Protein AF-A0A2G9V3R8-F1 (afdb_monomer_lite)

Foldseek 3Di:
DLVVQLLCVVVVNHDDLLVVLVVCCVVCVVVRVPDDSVVSSVVSVVVNVVVCVVCVVPNDADALLVLLVVVLVVDPDDPVVSVVLSVQLVVQSVVCVVDCCVVVDHSNCSSVVSSVD

Radius of gyration: 18.37 Å; chains: 1; bounding box: 39×26×50 Å

Secondary structure (DSSP, 8-state):
-HHHHHHHHHTT----HHHHHHHHHHH-HHHHTTS-HHHHHHHHHHHHHHHHHHTTT------HHHHHHHHHTTS---HHHHHHHHHHHHHHHHHHTTSSHHHHS-TTTHHHHHTT-

Sequence (117 aa):
MGCLFLAGKVSETPKKCKDIVTAAQNVFPTVYGNKNRNTFVDEIMGIERVLLQTMKFDLQVDLPYQYLIDYSKKFKLTKTEINSLVHTSWTFVNDSAFTTLCLIWEPQVIPKVVSQA

InterPro domains:
  IPR006671 Cyclin, N-terminal [PF00134] (2-59)
  IPR036915 Cyclin-like superfamily [SSF47954] (2-61)
  IPR036915 Cyclin-like superfamily [SSF47954] (62-110)
  IPR043198 Cyclin/Cyclin-like subunit Ssn8 [PTHR10026] (2-110)

Structure (mmCIF, N/CA/C/O backbone):
data_AF-A0A2G9V3R8-F1
#
_entry.id   AF-A0A2G9V3R8-F1
#
loop_
_atom_site.group_PDB
_atom_site.id
_atom_site.type_symbol
_atom_site.label_atom_id
_atom_site.label_alt_id
_atom_site.label_comp_id
_atom_site.label_asym_id
_atom_site.label_entity_id
_atom_site.label_seq_id
_atom_site.pdbx_PDB_ins_code
_atom_site.Cartn_x
_atom_site.Cartn_y
_atom_site.Cartn_z
_atom_site.occupancy
_atom_site.B_iso_or_equiv
_atom_site.auth_seq_id
_atom_site.auth_comp_id
_atom_site.auth_asym_id
_atom_site.auth_atom_id
_atom_site.pdbx_PDB_model_num
ATOM 1 N N . MET A 1 1 ? 6.962 -1.953 -7.585 1.00 87.19 1 MET A N 1
ATOM 2 C CA . MET A 1 1 ? 7.140 -0.512 -7.894 1.00 87.19 1 MET A CA 1
ATOM 3 C C . MET A 1 1 ? 5.881 0.118 -8.490 1.00 87.19 1 MET A C 1
ATOM 5 O O . MET A 1 1 ? 5.446 1.121 -7.945 1.00 87.19 1 MET A O 1
ATOM 9 N N . GLY A 1 2 ? 5.259 -0.465 -9.527 1.00 92.25 2 GLY A N 1
ATOM 10 C CA . GLY A 1 2 ? 4.035 0.085 -10.142 1.00 92.25 2 GLY A CA 1
ATOM 11 C C . GLY A 1 2 ? 2.870 0.327 -9.171 1.00 92.25 2 GLY A C 1
ATOM 12 O O . GLY A 1 2 ? 2.345 1.434 -9.134 1.00 92.25 2 GLY A O 1
ATOM 13 N N . CYS A 1 3 ? 2.537 -0.645 -8.309 1.00 93.56 3 CYS A N 1
ATOM 14 C CA . CYS A 1 3 ? 1.466 -0.472 -7.314 1.00 93.56 3 CYS A CA 1
ATOM 15 C C . CYS A 1 3 ? 1.738 0.694 -6.352 1.00 93.56 3 CYS A C 1
ATOM 17 O O . CYS A 1 3 ? 0.837 1.470 -6.067 1.00 93.56 3 CYS A O 1
ATOM 19 N N . LEU A 1 4 ? 2.988 0.859 -5.899 1.00 94.06 4 LEU A N 1
ATOM 20 C CA . LEU A 1 4 ? 3.383 1.955 -5.007 1.00 94.06 4 LEU A CA 1
ATOM 21 C C . LEU A 1 4 ? 3.277 3.323 -5.698 1.00 94.06 4 LEU A C 1
ATOM 23 O O . LEU A 1 4 ? 2.833 4.291 -5.087 1.00 94.06 4 LEU A O 1
ATOM 27 N N . PHE A 1 5 ? 3.668 3.403 -6.974 1.00 95.00 5 PHE A N 1
ATOM 28 C CA . PHE A 1 5 ? 3.543 4.628 -7.764 1.00 95.00 5 PHE A CA 1
ATOM 29 C C . PHE A 1 5 ? 2.079 5.035 -7.956 1.00 95.00 5 PHE A C 1
ATOM 31 O O . PHE A 1 5 ? 1.739 6.200 -7.760 1.00 95.00 5 PHE A O 1
ATOM 38 N N . LEU A 1 6 ? 1.214 4.076 -8.299 1.00 94.75 6 LEU A N 1
ATOM 39 C CA . LEU A 1 6 ? -0.217 4.319 -8.452 1.00 94.75 6 LEU A CA 1
ATOM 40 C C . LEU A 1 6 ? -0.867 4.702 -7.114 1.00 94.75 6 LEU A C 1
ATOM 42 O O . LEU A 1 6 ? -1.553 5.719 -7.052 1.00 94.75 6 LEU A O 1
ATOM 46 N N . ALA A 1 7 ? -0.584 3.957 -6.041 1.00 93.50 7 ALA A N 1
ATOM 47 C CA . ALA A 1 7 ? -1.118 4.221 -4.706 1.00 93.50 7 ALA A CA 1
ATOM 48 C C . ALA A 1 7 ? -0.778 5.636 -4.213 1.00 93.50 7 ALA A C 1
ATOM 50 O O . ALA A 1 7 ? -1.660 6.339 -3.737 1.00 93.50 7 ALA A O 1
ATOM 51 N N . GLY A 1 8 ? 0.460 6.107 -4.406 1.00 93.12 8 GLY A N 1
ATOM 52 C CA . GLY A 1 8 ? 0.840 7.472 -4.021 1.00 93.12 8 GLY A CA 1
ATOM 53 C C . GLY A 1 8 ? 0.029 8.558 -4.738 1.00 93.12 8 GLY A C 1
ATOM 54 O O . GLY A 1 8 ? -0.250 9.596 -4.148 1.00 93.12 8 GLY A O 1
ATOM 55 N N . LYS A 1 9 ? -0.385 8.330 -5.991 1.00 91.69 9 LYS A N 1
ATOM 56 C CA . LYS A 1 9 ? -1.259 9.269 -6.714 1.00 91.69 9 LYS A CA 1
ATOM 57 C C . LYS A 1 9 ? -2.687 9.243 -6.176 1.00 91.69 9 LYS A C 1
ATOM 59 O O . LYS A 1 9 ? -3.262 10.300 -5.980 1.00 91.69 9 LYS A O 1
ATOM 64 N N . VAL A 1 10 ? -3.225 8.052 -5.920 1.00 92.44 10 VAL A N 1
ATOM 65 C CA . VAL A 1 10 ? -4.592 7.864 -5.403 1.00 92.44 10 VAL A CA 1
ATOM 66 C C . VAL A 1 10 ? -4.738 8.401 -3.976 1.00 92.44 10 VAL A C 1
ATOM 68 O O . VAL A 1 10 ? -5.758 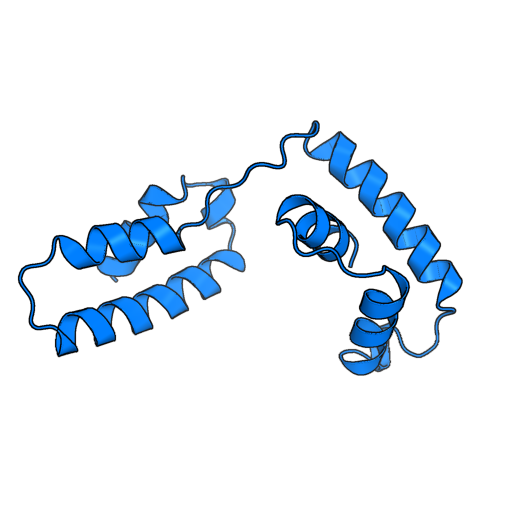8.982 -3.637 1.00 92.44 10 VAL A O 1
ATOM 71 N N . SER A 1 11 ? -3.713 8.237 -3.138 1.00 89.50 11 SER A N 1
ATOM 72 C CA . SER A 1 11 ? -3.698 8.715 -1.751 1.00 89.50 11 SER A CA 1
ATOM 73 C C . SER A 1 11 ? -3.244 10.174 -1.606 1.00 89.50 11 SER A C 1
ATOM 75 O O . SER A 1 11 ? -2.796 10.553 -0.526 1.00 89.50 11 SER A O 1
ATOM 77 N N . GLU A 1 12 ? -3.279 10.977 -2.677 1.00 89.94 12 GLU A N 1
ATOM 78 C CA . GLU A 1 12 ? -2.902 12.405 -2.673 1.00 89.94 12 GLU A CA 1
ATOM 79 C C . GLU A 1 12 ? -1.487 12.692 -2.117 1.00 89.94 12 GLU A C 1
ATOM 81 O O . GLU A 1 12 ? -1.184 13.766 -1.599 1.00 89.94 12 GLU A O 1
ATOM 86 N N . THR A 1 13 ? -0.573 11.726 -2.240 1.00 93.06 13 THR A N 1
ATOM 87 C CA . THR A 1 13 ? 0.834 11.828 -1.813 1.00 93.06 13 THR A CA 1
ATOM 88 C C . THR A 1 13 ? 1.792 11.451 -2.954 1.00 93.06 13 THR A C 1
ATOM 90 O O . THR A 1 13 ? 2.654 10.574 -2.801 1.00 93.06 13 THR A O 1
ATOM 93 N N . PRO A 1 14 ? 1.680 12.099 -4.133 1.00 93.19 14 PRO A N 1
ATOM 94 C CA . PRO A 1 14 ? 2.374 11.664 -5.336 1.00 93.19 14 PRO A CA 1
ATOM 95 C C . PRO A 1 14 ? 3.896 11.753 -5.181 1.00 93.19 14 PRO A C 1
ATOM 97 O O . PRO A 1 14 ? 4.452 12.713 -4.641 1.00 93.19 14 PRO A O 1
ATOM 100 N N . LYS A 1 15 ? 4.596 10.750 -5.717 1.00 93.88 15 LYS A N 1
ATOM 101 C CA . LYS A 1 15 ? 6.062 10.712 -5.802 1.00 93.88 15 LYS A CA 1
ATOM 102 C C . LYS A 1 15 ? 6.490 10.583 -7.255 1.00 93.88 15 LYS A C 1
ATOM 104 O O . LYS A 1 15 ? 5.837 9.906 -8.048 1.00 93.88 15 LYS A O 1
ATOM 109 N N . LYS A 1 16 ? 7.607 11.219 -7.620 1.00 93.06 16 LYS A N 1
ATOM 110 C CA . LYS A 1 16 ? 8.143 11.107 -8.981 1.00 93.06 16 LYS A CA 1
ATOM 111 C C . LYS A 1 16 ? 8.620 9.676 -9.211 1.00 93.06 16 LYS A C 1
ATOM 113 O O . LYS A 1 16 ? 9.336 9.118 -8.384 1.00 93.06 16 LYS A O 1
ATOM 118 N N . CYS A 1 17 ? 8.300 9.113 -10.374 1.00 92.06 17 CYS A N 1
ATOM 119 C CA . CYS A 1 17 ? 8.710 7.754 -10.738 1.00 92.06 17 CYS A CA 1
ATOM 120 C C . CYS A 1 17 ? 10.238 7.556 -10.617 1.00 92.06 17 CYS A C 1
ATOM 122 O O . CYS A 1 17 ? 10.699 6.585 -10.023 1.00 92.06 17 CYS A O 1
ATOM 124 N N . LYS A 1 18 ? 11.035 8.545 -11.050 1.00 91.56 18 LYS A N 1
ATOM 125 C CA . LYS A 1 18 ? 12.503 8.534 -10.907 1.00 91.56 18 LYS A CA 1
ATOM 126 C C . LYS A 1 18 ? 12.984 8.440 -9.454 1.00 91.56 18 LYS A C 1
ATOM 128 O O . LYS A 1 18 ? 14.039 7.846 -9.219 1.00 91.56 18 LYS A O 1
ATOM 133 N N . ASP A 1 19 ? 12.239 8.996 -8.503 1.00 93.31 19 ASP A N 1
ATOM 134 C CA . ASP A 1 19 ? 12.590 8.966 -7.080 1.00 93.31 19 ASP A CA 1
ATOM 135 C C . ASP A 1 19 ? 12.266 7.590 -6.488 1.00 93.31 19 ASP A C 1
ATOM 137 O O . ASP A 1 19 ? 13.080 7.034 -5.757 1.00 93.31 19 ASP A O 1
ATOM 141 N N . ILE A 1 20 ? 11.140 6.987 -6.894 1.00 93.50 20 ILE A N 1
ATOM 142 C CA . ILE A 1 20 ? 10.771 5.609 -6.529 1.00 93.50 20 ILE A CA 1
ATOM 143 C C . ILE A 1 20 ? 11.821 4.616 -7.037 1.00 93.50 20 ILE A C 1
ATOM 145 O O . ILE A 1 20 ? 12.241 3.739 -6.286 1.00 93.50 20 ILE A O 1
ATOM 149 N N . VAL A 1 21 ? 12.283 4.770 -8.284 1.00 93.00 21 VAL A N 1
ATOM 150 C CA . VAL A 1 21 ? 13.342 3.919 -8.853 1.00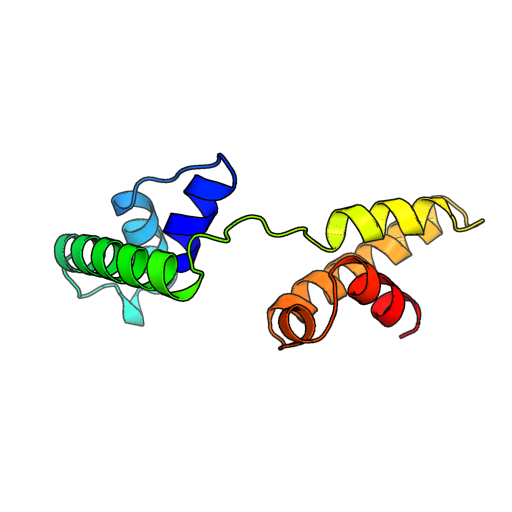 93.00 21 VAL A CA 1
ATOM 151 C C . VAL A 1 21 ? 14.645 4.077 -8.071 1.00 93.00 21 VAL A C 1
ATOM 153 O O . VAL A 1 21 ? 15.259 3.081 -7.702 1.00 93.00 21 VAL A O 1
ATOM 156 N N . THR A 1 22 ? 15.043 5.313 -7.756 1.00 92.31 22 THR A N 1
ATOM 157 C CA . THR A 1 22 ? 16.251 5.574 -6.950 1.00 92.31 22 THR A CA 1
ATOM 158 C C . THR A 1 22 ? 16.147 4.929 -5.570 1.00 92.31 22 THR A C 1
ATOM 160 O O . THR A 1 22 ? 17.072 4.253 -5.129 1.00 92.31 22 THR A O 1
ATOM 163 N N . ALA A 1 23 ? 15.005 5.085 -4.899 1.00 93.12 23 ALA A N 1
ATOM 164 C CA . ALA A 1 23 ? 14.767 4.473 -3.599 1.00 93.12 23 ALA A CA 1
ATOM 165 C C . ALA A 1 23 ? 14.822 2.939 -3.678 1.00 93.12 23 ALA A C 1
ATOM 167 O O . ALA A 1 23 ? 15.478 2.311 -2.853 1.00 93.12 23 ALA A O 1
ATOM 168 N N . ALA A 1 24 ? 14.209 2.332 -4.698 1.00 92.06 24 ALA A N 1
ATOM 169 C CA . ALA A 1 24 ? 14.254 0.886 -4.900 1.00 92.06 24 ALA A CA 1
ATOM 170 C C . ALA A 1 24 ? 15.685 0.371 -5.128 1.00 92.06 24 ALA A C 1
ATOM 172 O O . ALA A 1 24 ? 16.050 -0.661 -4.571 1.00 92.06 24 ALA A O 1
ATOM 173 N N . GLN A 1 25 ? 16.506 1.097 -5.893 1.00 91.81 25 GLN A N 1
ATOM 174 C CA . GLN A 1 25 ? 17.917 0.760 -6.115 1.00 91.81 25 GLN A CA 1
ATOM 175 C C . GLN A 1 25 ? 18.757 0.872 -4.840 1.00 91.81 25 GLN A C 1
ATOM 177 O O . GLN A 1 25 ? 19.622 0.032 -4.615 1.00 91.81 25 GLN A O 1
ATOM 182 N N . ASN A 1 26 ? 18.476 1.860 -3.989 1.00 92.06 26 ASN A N 1
ATOM 183 C CA . ASN A 1 26 ? 19.174 2.027 -2.715 1.00 92.06 26 ASN A CA 1
ATOM 184 C C . ASN A 1 26 ? 18.799 0.942 -1.697 1.00 92.06 26 ASN A C 1
ATOM 186 O O . ASN A 1 26 ? 19.662 0.468 -0.966 1.00 92.06 26 ASN A O 1
ATOM 190 N N . VAL A 1 27 ? 17.521 0.551 -1.641 1.00 94.12 27 VAL A N 1
ATOM 191 C CA . VAL A 1 27 ? 17.031 -0.454 -0.682 1.00 94.12 27 VAL A CA 1
ATOM 192 C C . VAL A 1 27 ? 17.356 -1.879 -1.142 1.00 94.12 27 VAL A C 1
ATOM 194 O O . VAL A 1 27 ? 17.699 -2.723 -0.320 1.00 94.12 27 VAL A O 1
ATOM 197 N N . PHE A 1 28 ? 17.294 -2.155 -2.449 1.00 92.12 28 PHE A N 1
ATOM 198 C CA . PHE A 1 28 ? 17.544 -3.484 -3.021 1.00 92.12 28 PHE A CA 1
ATOM 199 C C . PHE A 1 28 ? 18.574 -3.427 -4.167 1.00 92.12 28 PHE A C 1
ATOM 201 O O . PHE A 1 28 ? 18.245 -3.699 -5.331 1.00 92.12 28 PHE A O 1
ATOM 208 N N . PRO A 1 29 ? 19.843 -3.097 -3.862 1.00 89.00 29 PRO A N 1
ATOM 209 C CA . PRO A 1 29 ? 20.882 -2.903 -4.874 1.00 89.00 29 PRO A CA 1
ATOM 210 C C . PRO A 1 29 ? 21.194 -4.178 -5.663 1.00 89.00 29 PRO A C 1
ATOM 212 O O . PRO A 1 29 ? 21.471 -4.110 -6.857 1.00 89.00 29 PRO A O 1
ATOM 215 N N . THR A 1 30 ? 21.077 -5.353 -5.043 1.00 89.44 30 THR A N 1
ATOM 216 C CA . THR A 1 30 ? 21.304 -6.650 -5.702 1.00 89.44 30 THR A CA 1
ATOM 217 C C . THR A 1 30 ? 20.269 -6.967 -6.782 1.00 89.44 30 THR A C 1
ATOM 219 O O . THR A 1 30 ? 20.578 -7.674 -7.737 1.00 89.44 30 THR A O 1
ATOM 222 N N . VAL A 1 31 ? 19.051 -6.431 -6.656 1.00 86.81 31 VAL A N 1
ATOM 223 C CA . VAL A 1 31 ? 17.935 -6.697 -7.577 1.00 86.81 31 VAL A CA 1
ATOM 224 C C . VAL A 1 31 ? 17.852 -5.629 -8.668 1.00 86.81 31 VAL A C 1
ATOM 226 O O . VAL A 1 31 ? 17.618 -5.948 -9.836 1.00 86.81 31 VAL A O 1
ATOM 229 N N . TYR A 1 32 ? 18.052 -4.356 -8.307 1.00 86.94 32 TYR A N 1
ATOM 230 C CA . TYR A 1 32 ? 17.792 -3.223 -9.205 1.00 86.94 32 TYR A CA 1
ATOM 231 C C . TYR A 1 32 ? 19.034 -2.393 -9.573 1.00 86.94 32 TYR A C 1
ATOM 233 O O . TYR A 1 32 ? 18.939 -1.529 -10.448 1.00 86.94 32 TYR A O 1
ATOM 241 N N . GLY A 1 33 ? 20.192 -2.627 -8.949 1.00 80.31 33 GLY A N 1
ATOM 242 C CA . GLY A 1 33 ? 21.372 -1.759 -9.066 1.00 80.31 33 GLY A CA 1
ATOM 243 C C . GLY A 1 33 ? 22.006 -1.703 -10.460 1.00 80.31 33 GLY A C 1
ATOM 244 O O . GLY A 1 33 ? 22.454 -0.643 -10.880 1.00 80.31 33 GLY A O 1
ATOM 245 N N . ASN A 1 34 ? 21.980 -2.806 -11.215 1.00 77.50 34 ASN A N 1
ATOM 246 C CA . ASN A 1 34 ? 22.671 -2.903 -12.512 1.00 77.50 34 ASN A CA 1
ATOM 247 C C . ASN A 1 34 ? 21.824 -2.479 -13.726 1.00 77.50 34 ASN A C 1
ATOM 249 O O . ASN A 1 34 ? 22.302 -2.519 -14.858 1.00 77.50 34 ASN A O 1
ATOM 253 N N . LYS A 1 35 ? 20.551 -2.122 -13.528 1.00 76.31 35 LYS A N 1
ATOM 254 C CA . LYS A 1 35 ? 19.607 -1.850 -14.622 1.00 76.31 35 LYS A CA 1
ATOM 255 C C . LYS A 1 35 ? 19.458 -0.349 -14.888 1.00 76.31 35 LYS A C 1
ATOM 257 O O . LYS A 1 35 ? 19.516 0.477 -13.976 1.00 76.31 35 LYS A O 1
ATOM 262 N N . ASN A 1 36 ? 19.230 0.001 -16.155 1.00 84.44 36 ASN A N 1
ATOM 263 C CA . ASN A 1 36 ? 19.023 1.385 -16.574 1.00 84.44 36 ASN A CA 1
ATOM 264 C C . ASN A 1 36 ? 17.743 1.957 -15.940 1.00 84.44 36 ASN A C 1
ATOM 266 O O . ASN A 1 36 ? 16.658 1.386 -16.061 1.00 84.44 36 ASN A O 1
ATOM 270 N N . ARG A 1 37 ? 17.866 3.128 -15.305 1.00 85.31 37 ARG A N 1
ATOM 271 C CA . ARG A 1 37 ? 16.752 3.835 -14.659 1.00 85.31 37 ARG A CA 1
ATOM 272 C C . ARG A 1 37 ? 15.614 4.147 -15.628 1.00 85.31 37 ARG A C 1
ATOM 274 O O . ARG A 1 37 ? 14.461 4.072 -15.221 1.00 85.31 37 ARG A O 1
ATOM 281 N N . ASN A 1 38 ? 15.920 4.476 -16.885 1.00 88.06 38 ASN A N 1
ATOM 282 C CA . ASN A 1 38 ? 14.890 4.796 -17.879 1.00 88.06 38 ASN A CA 1
ATOM 283 C C . ASN A 1 38 ? 14.016 3.577 -18.197 1.00 88.06 38 ASN A C 1
ATOM 285 O O . ASN A 1 38 ? 12.800 3.705 -18.248 1.00 88.06 38 ASN A O 1
ATOM 289 N N . THR A 1 39 ? 14.614 2.386 -18.284 1.00 89.88 39 THR A N 1
ATOM 290 C CA . THR A 1 39 ? 13.874 1.137 -18.508 1.00 89.88 39 THR A CA 1
ATOM 291 C C . THR A 1 39 ? 12.872 0.869 -17.387 1.00 89.88 39 THR A C 1
ATOM 293 O O . THR A 1 39 ? 11.726 0.532 -17.660 1.00 89.88 39 THR A O 1
ATOM 296 N N . PHE A 1 40 ? 13.252 1.095 -16.126 1.00 90.38 40 PHE A N 1
ATOM 297 C CA . PHE A 1 40 ? 12.313 0.947 -15.009 1.00 90.38 40 PHE A CA 1
ATOM 298 C C . PHE A 1 40 ? 11.177 1.964 -15.034 1.00 90.38 40 PHE A C 1
ATOM 300 O O . PHE A 1 40 ? 10.072 1.649 -14.601 1.00 90.38 40 PHE A O 1
ATOM 307 N N . VAL A 1 41 ? 11.436 3.185 -15.505 1.00 91.38 41 VAL A N 1
ATOM 308 C CA . VAL A 1 41 ? 10.376 4.186 -15.660 1.00 91.38 41 VAL A CA 1
ATOM 309 C C . VAL A 1 41 ? 9.357 3.698 -16.687 1.00 91.38 41 VAL A C 1
ATOM 311 O O . VAL A 1 41 ? 8.167 3.705 -16.379 1.00 91.38 41 VAL A O 1
ATOM 314 N N . ASP A 1 42 ? 9.812 3.212 -17.843 1.00 92.19 42 ASP A N 1
ATOM 315 C CA . ASP A 1 42 ? 8.933 2.676 -18.887 1.00 92.19 42 ASP A CA 1
ATOM 316 C C . ASP A 1 42 ? 8.145 1.449 -18.393 1.00 92.19 42 ASP A C 1
ATOM 318 O O . ASP A 1 42 ? 6.931 1.369 -18.589 1.00 92.19 42 ASP A O 1
ATOM 322 N N . GLU A 1 43 ? 8.797 0.535 -17.664 1.00 92.50 43 GLU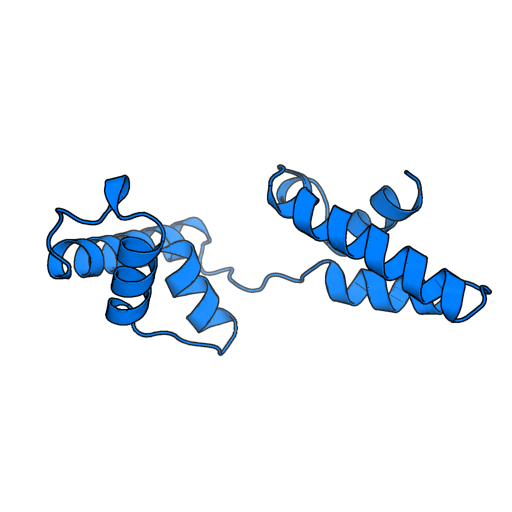 A N 1
ATOM 323 C CA . GLU A 1 43 ? 8.143 -0.615 -17.023 1.00 92.50 43 GLU A CA 1
ATOM 324 C C . GLU A 1 43 ? 7.069 -0.181 -16.016 1.00 92.50 43 GLU A C 1
ATOM 326 O O . GLU A 1 43 ? 5.967 -0.728 -16.013 1.00 92.50 43 GLU A O 1
ATOM 331 N N . ILE A 1 44 ? 7.353 0.815 -15.169 1.00 94.25 44 ILE A N 1
ATOM 332 C CA . ILE A 1 44 ? 6.386 1.335 -14.193 1.00 94.25 44 ILE A CA 1
ATOM 333 C C . ILE A 1 44 ? 5.174 1.943 -14.903 1.00 94.25 44 ILE A C 1
ATOM 335 O O . ILE A 1 44 ? 4.051 1.679 -14.475 1.00 94.25 44 ILE A O 1
ATOM 339 N N . MET A 1 45 ? 5.376 2.700 -15.987 1.00 93.19 45 MET A N 1
ATOM 340 C CA . MET A 1 45 ? 4.271 3.262 -16.777 1.00 93.19 45 MET A CA 1
ATOM 341 C C . MET A 1 45 ? 3.429 2.164 -17.441 1.00 93.19 45 MET A C 1
ATOM 343 O O . MET A 1 45 ? 2.200 2.240 -17.451 1.00 93.19 45 MET A O 1
ATOM 347 N N . GLY A 1 46 ? 4.074 1.112 -17.955 1.00 95.31 46 GLY A N 1
ATOM 348 C CA . GLY A 1 46 ? 3.387 -0.056 -18.505 1.00 95.31 46 GLY A CA 1
ATOM 349 C C . GLY A 1 46 ? 2.550 -0.790 -17.454 1.00 95.31 46 GLY A C 1
ATOM 350 O O . GLY A 1 46 ? 1.367 -1.051 -17.674 1.00 95.31 46 GLY A O 1
ATOM 351 N N . ILE A 1 47 ? 3.138 -1.070 -16.286 1.00 95.19 47 ILE A N 1
ATOM 352 C CA . ILE A 1 47 ? 2.454 -1.734 -15.168 1.00 95.19 47 ILE A CA 1
ATOM 353 C C . ILE A 1 47 ? 1.285 -0.888 -14.669 1.00 95.19 47 ILE A C 1
ATOM 355 O O . ILE A 1 47 ? 0.224 -1.437 -14.391 1.00 95.19 47 ILE A O 1
ATOM 359 N N . GLU A 1 48 ? 1.443 0.433 -14.574 1.00 95.00 48 GLU A N 1
ATOM 360 C CA . GLU A 1 48 ? 0.359 1.321 -14.156 1.00 95.00 48 GLU A CA 1
ATOM 361 C C . GLU A 1 48 ? -0.881 1.144 -15.042 1.00 95.00 48 GLU A C 1
ATOM 363 O O . GLU A 1 48 ? -1.985 0.949 -14.535 1.00 95.00 48 GLU A O 1
ATOM 368 N N . ARG A 1 49 ? -0.696 1.145 -16.366 1.00 93.75 49 ARG A N 1
ATOM 369 C CA . ARG A 1 49 ? -1.796 0.951 -17.315 1.00 93.75 49 ARG A CA 1
ATOM 370 C C . ARG A 1 49 ? -2.501 -0.389 -17.109 1.00 93.75 49 ARG A C 1
ATOM 372 O O . ARG A 1 49 ? -3.730 -0.434 -17.120 1.00 93.75 49 ARG A O 1
ATOM 379 N N . VAL A 1 50 ? -1.735 -1.461 -16.912 1.00 97.00 50 VAL A N 1
ATOM 380 C CA . VAL A 1 50 ? -2.285 -2.800 -16.654 1.00 97.00 50 VAL A CA 1
ATOM 381 C C . VAL A 1 50 ? -3.050 -2.830 -15.329 1.00 97.00 50 VAL A C 1
ATOM 383 O O . VAL A 1 50 ? -4.153 -3.370 -15.284 1.00 97.00 50 VAL A O 1
ATOM 386 N N . LEU A 1 51 ? -2.519 -2.216 -14.265 1.00 95.94 51 LEU A N 1
ATOM 387 C CA . LEU A 1 51 ? -3.175 -2.150 -12.954 1.00 95.94 51 LEU A CA 1
ATOM 388 C C . LEU A 1 51 ? -4.513 -1.413 -13.022 1.00 95.94 51 LEU A C 1
ATOM 390 O O . LEU A 1 51 ? -5.515 -1.936 -12.543 1.00 95.94 51 LEU A O 1
ATOM 394 N N . LEU A 1 52 ? -4.544 -0.247 -13.673 1.00 95.50 52 LEU A N 1
ATOM 395 C CA . LEU A 1 52 ? -5.765 0.542 -13.850 1.00 95.50 52 LEU A CA 1
ATOM 396 C C . LEU A 1 52 ? -6.864 -0.261 -14.557 1.00 95.50 52 LEU A C 1
ATOM 398 O O . LEU A 1 52 ? -8.012 -0.268 -14.116 1.00 95.50 52 LEU A O 1
ATOM 402 N N . GLN A 1 53 ? -6.506 -0.985 -15.621 1.00 96.25 53 GLN A N 1
ATOM 403 C CA . GLN A 1 53 ? -7.443 -1.851 -16.340 1.00 96.25 53 GLN A CA 1
ATOM 404 C C . GLN A 1 53 ? -7.888 -3.051 -15.497 1.00 96.25 53 GLN A C 1
ATOM 406 O O . GLN A 1 53 ? -9.070 -3.385 -15.484 1.00 96.25 53 GLN A O 1
ATOM 411 N N . THR A 1 54 ? -6.960 -3.678 -14.771 1.00 96.38 54 THR A N 1
ATOM 412 C CA . THR A 1 54 ? -7.231 -4.869 -13.951 1.00 96.38 54 THR A CA 1
ATOM 413 C C . THR A 1 54 ? -8.182 -4.555 -12.801 1.00 96.38 54 THR A C 1
ATOM 415 O O . THR A 1 54 ? -9.127 -5.300 -12.563 1.00 96.38 54 THR A O 1
ATOM 418 N N . MET A 1 55 ? -7.977 -3.419 -12.130 1.00 93.44 55 MET A N 1
ATOM 419 C CA . MET A 1 55 ? -8.840 -2.946 -11.044 1.00 93.44 55 MET A CA 1
ATOM 420 C C . MET A 1 55 ? -10.108 -2.254 -11.558 1.00 93.44 55 MET A C 1
ATOM 422 O O . MET A 1 55 ? -10.915 -1.793 -10.764 1.00 93.44 55 MET A O 1
ATOM 426 N N . LYS A 1 56 ? -10.299 -2.159 -12.884 1.00 94.69 56 LYS A N 1
ATOM 427 C CA . LYS A 1 56 ? -11.428 -1.457 -13.516 1.00 94.69 56 LYS A CA 1
ATOM 428 C C . LYS A 1 56 ? -11.587 -0.015 -13.019 1.00 94.69 56 LYS A C 1
ATOM 430 O O . LYS A 1 56 ? -12.704 0.479 -12.915 1.00 94.69 56 LYS A O 1
ATOM 435 N N . PHE A 1 57 ? -10.465 0.652 -12.742 1.00 92.94 57 PHE A N 1
ATOM 436 C CA . PHE A 1 57 ? -10.411 1.998 -12.161 1.00 92.94 57 PHE A CA 1
ATOM 437 C C . PHE A 1 57 ? -11.074 2.136 -10.777 1.00 92.94 57 PHE A C 1
ATOM 439 O O . PHE A 1 57 ? -11.253 3.258 -10.306 1.00 92.94 57 PHE A O 1
ATOM 446 N N . ASP A 1 58 ? -11.375 1.028 -10.098 1.00 93.38 58 ASP A N 1
ATOM 447 C CA . ASP A 1 58 ? -11.811 1.035 -8.706 1.00 93.38 58 ASP A CA 1
ATOM 448 C C . ASP A 1 58 ? -10.586 1.129 -7.789 1.00 93.38 58 ASP A C 1
ATOM 450 O O . ASP A 1 58 ? -9.900 0.143 -7.522 1.00 93.38 58 ASP A O 1
ATOM 454 N N . LEU A 1 59 ? -10.235 2.357 -7.409 1.00 90.25 59 LEU A N 1
ATOM 455 C CA . LEU A 1 59 ? -9.016 2.668 -6.654 1.00 90.25 59 LEU A CA 1
ATOM 456 C C . LEU A 1 59 ? -9.309 3.125 -5.219 1.00 90.25 59 LEU A C 1
ATOM 458 O O . LEU A 1 59 ? -8.375 3.362 -4.454 1.00 90.25 59 LEU A O 1
ATOM 462 N N . GLN A 1 60 ? -10.583 3.273 -4.850 1.00 88.94 60 GLN A N 1
ATOM 463 C CA . GLN A 1 60 ? -10.968 3.684 -3.504 1.00 88.94 60 GLN A CA 1
ATOM 464 C C . GLN A 1 60 ? -10.936 2.469 -2.581 1.00 88.94 60 GLN A C 1
ATOM 466 O O . GLN A 1 60 ? -11.703 1.528 -2.745 1.00 88.94 60 GLN A O 1
ATOM 471 N N . VAL A 1 61 ? -10.025 2.488 -1.611 1.00 87.50 61 VAL A N 1
ATOM 472 C CA . VAL A 1 61 ? -9.865 1.396 -0.649 1.00 87.50 61 VAL A CA 1
ATOM 473 C C . VAL A 1 61 ? -9.887 1.967 0.757 1.00 87.50 61 VAL A C 1
ATOM 475 O O . VAL A 1 61 ? -9.023 2.765 1.126 1.00 87.50 61 VAL A O 1
ATOM 478 N N . ASP A 1 62 ? -10.851 1.516 1.552 1.00 89.38 62 ASP A N 1
ATOM 479 C CA . ASP A 1 62 ? -10.896 1.808 2.978 1.00 89.38 62 ASP A CA 1
ATOM 480 C C . ASP A 1 62 ? -9.886 0.945 3.733 1.00 89.38 62 ASP A C 1
ATOM 482 O O . ASP A 1 62 ? -9.757 -0.261 3.508 1.00 89.38 62 ASP A O 1
ATOM 486 N N . LEU A 1 63 ? -9.167 1.564 4.669 1.00 89.06 63 LEU A N 1
ATOM 487 C CA . LEU A 1 63 ? -8.146 0.882 5.455 1.00 89.06 63 LEU A CA 1
ATOM 488 C C . LEU A 1 63 ? -8.661 0.506 6.857 1.00 89.06 63 LEU A C 1
ATOM 490 O O . LEU A 1 63 ? -9.355 1.296 7.501 1.00 89.06 63 LEU A O 1
ATOM 494 N N . PRO A 1 64 ? -8.254 -0.658 7.397 1.00 91.12 64 PRO A N 1
ATOM 495 C CA . PRO A 1 64 ? -8.694 -1.157 8.707 1.00 91.12 64 PRO A CA 1
ATOM 496 C C . PRO A 1 64 ? -8.324 -0.253 9.900 1.00 91.12 64 PRO A C 1
ATOM 498 O O . PRO A 1 64 ? -8.948 -0.345 10.959 1.00 91.12 64 PRO A O 1
ATOM 501 N N . TYR A 1 65 ? -7.331 0.633 9.752 1.00 91.12 65 TYR A N 1
ATOM 502 C CA . TYR A 1 65 ? -6.805 1.469 10.841 1.00 91.12 65 TYR A CA 1
ATOM 503 C C . TYR A 1 65 ? -7.848 2.414 11.447 1.00 91.12 65 TYR A C 1
ATOM 505 O O . TYR A 1 65 ? -7.898 2.570 12.667 1.00 91.12 65 TYR A O 1
ATOM 513 N N . GLN A 1 66 ? -8.705 3.017 10.618 1.00 90.38 66 GLN A N 1
ATOM 514 C CA . GLN A 1 66 ? -9.739 3.935 11.104 1.00 90.38 66 GLN A CA 1
ATOM 515 C C . GLN A 1 66 ? -10.742 3.190 11.993 1.00 90.38 66 GLN A C 1
ATOM 517 O O . GLN A 1 66 ? -11.045 3.620 13.107 1.00 90.38 66 GLN A O 1
ATOM 522 N N . TYR A 1 67 ? -11.171 2.006 11.550 1.00 90.81 67 TYR A N 1
ATOM 523 C CA . TYR A 1 67 ? -12.082 1.156 12.308 1.00 90.81 67 TYR A CA 1
ATOM 524 C C . TYR A 1 67 ? -11.458 0.663 13.615 1.00 90.81 67 TYR A C 1
ATOM 526 O O . TYR A 1 67 ? -12.148 0.618 14.629 1.00 90.81 67 TYR A O 1
ATOM 534 N N . LEU A 1 68 ? -10.158 0.343 13.629 1.00 90.38 68 LEU A N 1
ATOM 535 C CA . LEU A 1 68 ? -9.450 -0.035 14.856 1.00 90.38 68 LEU A CA 1
ATOM 536 C C . LEU A 1 68 ? -9.538 1.070 15.922 1.00 90.38 68 LEU A C 1
ATOM 538 O O . LEU A 1 68 ? -9.865 0.792 17.078 1.00 90.38 68 LEU A O 1
ATOM 542 N N . ILE A 1 69 ? -9.296 2.325 15.532 1.00 89.69 69 ILE A N 1
ATOM 543 C CA . ILE A 1 69 ? -9.392 3.483 16.433 1.00 89.69 69 ILE A CA 1
ATOM 544 C C . ILE A 1 69 ? -10.838 3.689 16.905 1.00 89.69 69 ILE A C 1
ATOM 546 O O . ILE A 1 69 ? -11.080 4.012 18.067 1.00 89.69 69 ILE A O 1
ATOM 550 N N . ASP A 1 70 ? -11.822 3.491 16.032 1.00 90.69 70 ASP A N 1
ATOM 551 C CA . ASP A 1 70 ? -13.226 3.670 16.400 1.00 90.69 70 ASP A CA 1
ATOM 552 C C . ASP A 1 70 ? -13.771 2.533 17.278 1.00 90.69 70 ASP A C 1
ATOM 554 O O . ASP A 1 70 ? -14.652 2.766 18.111 1.00 90.69 70 ASP A O 1
ATOM 558 N N . TYR A 1 71 ? -13.221 1.320 17.171 1.00 88.19 71 TYR A N 1
ATOM 559 C CA . TYR A 1 71 ? -13.502 0.232 18.108 1.00 88.19 71 TYR A CA 1
ATOM 560 C C . TYR A 1 71 ? -12.835 0.451 19.462 1.00 88.19 71 TYR A C 1
ATOM 562 O O . TYR A 1 71 ? -13.476 0.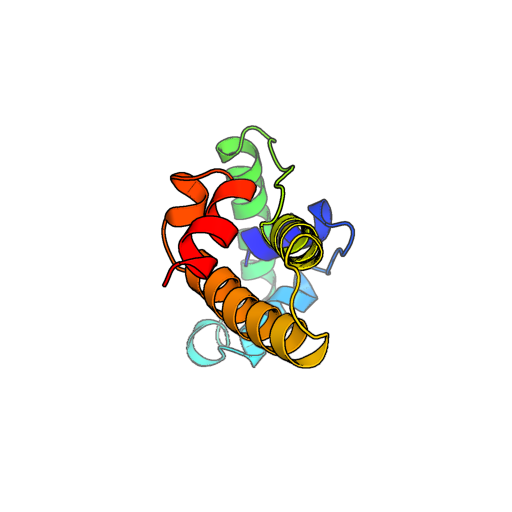211 20.485 1.00 88.19 71 TYR A O 1
ATOM 570 N N . SER A 1 72 ? -11.599 0.957 19.496 1.00 87.81 72 SER A N 1
ATOM 571 C CA . SER A 1 72 ? -10.868 1.168 20.752 1.00 87.81 72 SER A CA 1
ATOM 572 C C . SER A 1 72 ? -11.608 2.118 21.707 1.00 87.81 72 SER A C 1
ATOM 574 O O . SER A 1 72 ? -11.675 1.868 22.910 1.00 87.81 72 SER A O 1
ATOM 576 N N . LYS A 1 73 ? -12.284 3.139 21.159 1.00 88.06 73 LYS A N 1
ATOM 577 C CA . LYS A 1 73 ? -13.127 4.097 21.901 1.00 88.06 73 LYS A CA 1
ATOM 578 C C . LYS A 1 73 ? -14.345 3.468 22.592 1.00 88.06 73 LYS A C 1
ATOM 580 O O . LYS A 1 73 ? -14.917 4.093 23.482 1.00 88.06 73 LYS A O 1
ATOM 585 N N . LYS A 1 74 ? -14.780 2.272 22.179 1.00 88.50 74 LYS A N 1
ATOM 586 C CA . LYS A 1 74 ? -15.962 1.590 22.742 1.00 88.50 74 LYS A CA 1
ATOM 587 C C . LYS A 1 74 ? -15.631 0.758 23.982 1.00 88.50 74 LYS A C 1
ATOM 589 O O . LYS A 1 74 ? -16.546 0.378 24.712 1.00 88.50 74 LYS A O 1
ATOM 594 N N . PHE A 1 75 ? -14.354 0.474 24.235 1.00 86.31 75 PHE A N 1
ATOM 595 C CA . PHE A 1 75 ? -13.934 -0.288 25.406 1.00 86.31 75 PHE A CA 1
ATOM 596 C C . PHE A 1 75 ? -13.916 0.589 26.661 1.00 86.31 75 PHE A C 1
ATOM 598 O O . PHE A 1 75 ? -13.425 1.715 26.653 1.00 86.31 75 PHE A O 1
ATOM 605 N N . LYS A 1 76 ? -14.421 0.046 27.773 1.00 87.44 76 LYS A N 1
ATOM 606 C CA . LYS A 1 76 ? -14.382 0.687 29.098 1.00 87.44 76 LYS A CA 1
ATOM 607 C C . LYS A 1 76 ? -13.100 0.307 29.852 1.00 87.44 76 LYS A C 1
ATOM 609 O O . LYS A 1 76 ? -13.167 -0.237 30.948 1.00 87.44 76 LYS A O 1
ATOM 614 N N . LEU A 1 77 ? -11.952 0.542 29.226 1.00 87.94 77 LEU A N 1
ATOM 615 C CA . LEU A 1 77 ? -10.621 0.255 29.773 1.00 87.94 77 LEU A CA 1
ATOM 616 C C . LEU A 1 77 ? -9.904 1.556 30.160 1.00 87.94 77 LEU A C 1
ATOM 618 O O . LEU A 1 77 ? -10.330 2.653 29.788 1.00 87.94 77 LEU A O 1
ATOM 622 N N . THR A 1 78 ? -8.799 1.454 30.899 1.00 91.94 78 THR A N 1
ATOM 623 C CA . THR A 1 78 ? -7.947 2.619 31.165 1.00 91.94 78 THR A CA 1
ATOM 624 C C . THR A 1 78 ? -7.230 3.070 29.888 1.00 91.94 78 THR A C 1
ATOM 626 O O . THR A 1 78 ? -6.989 2.285 28.971 1.00 91.94 78 THR A O 1
ATOM 629 N N . LYS A 1 79 ? -6.832 4.349 29.816 1.00 89.06 79 LYS A N 1
ATOM 630 C CA . LYS A 1 79 ? -6.108 4.886 28.645 1.00 89.06 79 LYS A CA 1
ATOM 631 C C . LYS A 1 79 ? -4.836 4.092 28.326 1.00 89.06 79 LYS A C 1
ATOM 633 O O . LYS A 1 79 ? -4.518 3.900 27.158 1.00 89.06 79 LYS A O 1
ATOM 638 N N . THR A 1 80 ? -4.123 3.630 29.350 1.00 90.94 80 THR A N 1
ATOM 639 C CA . THR A 1 80 ? -2.884 2.859 29.192 1.00 90.94 80 THR A CA 1
ATOM 640 C C . THR A 1 80 ? -3.149 1.496 28.553 1.00 90.94 80 THR A C 1
ATOM 642 O O . THR A 1 80 ? -2.454 1.119 27.613 1.00 90.94 80 THR A O 1
ATOM 645 N N . GLU A 1 81 ? -4.190 0.793 29.004 1.00 89.69 81 GLU A N 1
ATOM 646 C CA . GLU A 1 81 ? -4.603 -0.498 28.437 1.00 89.69 81 GLU A CA 1
ATOM 647 C C . GLU A 1 81 ? -5.100 -0.346 26.997 1.00 89.69 81 GLU A C 1
ATOM 649 O O . GLU A 1 81 ? -4.711 -1.124 26.131 1.00 89.69 81 GLU A O 1
ATOM 654 N N . ILE A 1 82 ? -5.891 0.697 26.710 1.00 89.25 82 ILE A N 1
ATOM 655 C CA . ILE A 1 82 ? -6.357 0.995 25.347 1.00 89.25 82 ILE A CA 1
ATOM 656 C C . ILE A 1 82 ? -5.170 1.253 24.418 1.00 89.25 82 ILE A C 1
ATOM 658 O O . ILE A 1 82 ? -5.125 0.704 23.321 1.00 89.25 82 ILE A O 1
ATOM 662 N N . ASN A 1 83 ? -4.195 2.056 24.847 1.00 90.25 83 ASN A N 1
ATOM 663 C CA . ASN A 1 83 ? -3.015 2.347 24.036 1.00 90.25 83 ASN A CA 1
ATOM 664 C C . ASN A 1 83 ? -2.196 1.083 23.754 1.00 90.25 83 ASN A C 1
ATOM 666 O O . ASN A 1 83 ? -1.758 0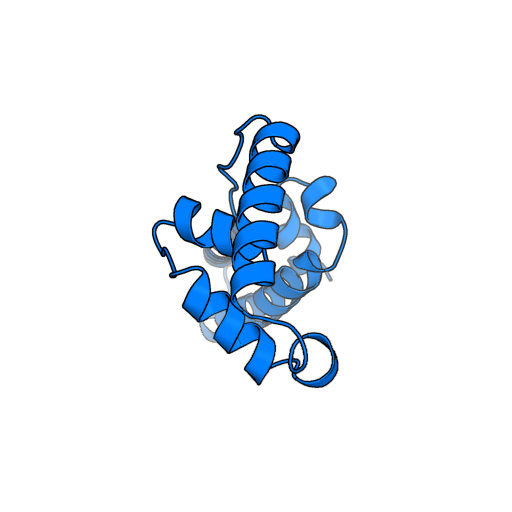.884 22.622 1.00 90.25 83 ASN A O 1
ATOM 670 N N . SER A 1 84 ? -2.022 0.216 24.756 1.00 91.38 84 SER A N 1
ATOM 671 C CA . SER A 1 84 ? -1.335 -1.065 24.578 1.00 91.38 84 SER A CA 1
ATOM 672 C C . SER A 1 84 ? -2.089 -1.980 23.609 1.00 91.38 84 SER A C 1
ATOM 674 O O . SER A 1 84 ? -1.480 -2.505 22.679 1.00 91.38 84 SER A O 1
ATOM 676 N N . LEU A 1 85 ? -3.411 -2.104 23.759 1.00 88.81 85 LEU A N 1
ATOM 677 C CA . LEU A 1 85 ? -4.260 -2.904 22.875 1.00 88.81 85 LEU A CA 1
ATOM 678 C C . LEU A 1 85 ? -4.216 -2.400 21.430 1.00 88.81 85 LEU A C 1
ATOM 680 O O . LEU A 1 85 ? -4.058 -3.194 20.503 1.00 88.81 85 LEU A O 1
ATOM 684 N N . VAL A 1 86 ? -4.346 -1.085 21.232 1.00 91.06 86 VAL A N 1
ATOM 685 C CA . VAL A 1 86 ? -4.294 -0.463 19.903 1.00 91.06 86 VAL A CA 1
ATOM 686 C C . VAL A 1 86 ? -2.929 -0.676 19.271 1.00 91.06 86 VAL A C 1
ATOM 688 O O . VAL A 1 86 ? -2.879 -1.023 18.098 1.00 91.06 86 VAL A O 1
ATOM 691 N N . HIS A 1 87 ? -1.837 -0.523 20.023 1.00 91.56 87 HIS A N 1
ATOM 692 C CA . HIS A 1 87 ? -0.491 -0.745 19.499 1.00 91.56 87 HIS A CA 1
ATOM 693 C C . HIS A 1 87 ? -0.307 -2.189 19.014 1.00 91.56 87 HIS A C 1
ATOM 695 O O . HIS A 1 87 ? 0.112 -2.408 17.881 1.00 91.56 87 HIS A O 1
ATOM 701 N N . THR A 1 88 ? -0.673 -3.176 19.836 1.00 90.88 88 THR A N 1
ATOM 702 C CA . THR A 1 88 ? -0.594 -4.595 19.457 1.00 90.88 88 THR A CA 1
ATOM 703 C C . THR A 1 88 ? -1.488 -4.904 18.256 1.00 90.88 88 THR A C 1
ATOM 705 O O . THR A 1 88 ? -1.048 -5.520 17.288 1.00 90.88 88 THR A O 1
ATOM 708 N N . SER A 1 89 ? -2.728 -4.411 18.269 1.00 90.88 89 SER A N 1
ATOM 709 C CA . SER A 1 89 ? -3.673 -4.610 17.166 1.00 90.88 89 SER A CA 1
ATOM 710 C C . SER A 1 89 ? -3.203 -3.940 15.873 1.00 90.88 89 SER A C 1
ATOM 712 O O . SER A 1 89 ? -3.432 -4.470 14.791 1.00 90.88 89 SER A O 1
ATOM 714 N N . TRP A 1 90 ? -2.525 -2.792 15.961 1.00 93.25 90 TRP A N 1
ATOM 715 C CA . TRP A 1 90 ? -1.952 -2.103 14.807 1.00 93.25 90 TRP A CA 1
ATOM 716 C C . TRP A 1 90 ? -0.878 -2.956 14.134 1.00 93.25 90 TRP A C 1
ATOM 718 O O . TRP A 1 90 ? -0.871 -3.075 12.910 1.00 93.25 90 TRP A O 1
ATOM 728 N N . THR A 1 91 ? -0.001 -3.586 14.920 1.00 92.94 91 THR A N 1
ATOM 729 C CA . THR A 1 91 ? 0.998 -4.528 14.399 1.00 92.94 91 THR A CA 1
ATOM 730 C C . THR A 1 91 ? 0.331 -5.678 13.650 1.00 92.94 91 THR A C 1
ATOM 732 O O . THR A 1 91 ? 0.664 -5.919 12.497 1.00 92.94 91 THR A O 1
ATOM 735 N N . PHE A 1 92 ? -0.688 -6.308 14.235 1.00 90.62 92 PHE A N 1
ATOM 736 C CA . PHE A 1 92 ? -1.428 -7.376 13.559 1.00 90.62 92 PHE A CA 1
ATOM 737 C C . PHE A 1 92 ? -2.137 -6.916 12.282 1.00 90.62 92 PHE A C 1
ATOM 739 O O . PHE A 1 92 ? -2.175 -7.646 11.294 1.00 90.62 92 PHE A O 1
ATOM 746 N N . VAL A 1 93 ? -2.702 -5.706 12.273 1.00 92.31 93 VAL A N 1
ATOM 747 C CA . VAL A 1 93 ? -3.299 -5.129 11.064 1.00 92.31 93 VAL A CA 1
ATOM 748 C C . VAL A 1 93 ? -2.235 -4.932 9.979 1.00 92.31 93 VAL A C 1
ATOM 750 O O . VAL A 1 93 ? -2.493 -5.280 8.826 1.00 92.31 93 VAL A O 1
ATOM 753 N N . ASN A 1 94 ? -1.034 -4.457 10.325 1.00 92.38 94 ASN A N 1
ATOM 754 C CA . ASN A 1 94 ? 0.079 -4.373 9.374 1.00 92.38 94 ASN A CA 1
ATOM 755 C C . ASN A 1 94 ? 0.456 -5.761 8.832 1.00 92.38 94 ASN A C 1
ATOM 757 O O . ASN A 1 94 ? 0.631 -5.919 7.625 1.00 92.38 94 ASN A O 1
ATOM 761 N N . ASP A 1 95 ? 0.528 -6.769 9.701 1.00 92.94 95 ASP A N 1
ATOM 762 C CA . ASP A 1 95 ? 0.871 -8.140 9.313 1.00 92.94 95 ASP A CA 1
ATOM 763 C C . ASP A 1 95 ? -0.202 -8.757 8.405 1.00 92.94 95 ASP A C 1
ATOM 765 O O . ASP A 1 95 ? 0.109 -9.466 7.446 1.00 92.94 95 ASP A O 1
ATOM 769 N N . SER A 1 96 ? -1.476 -8.417 8.634 1.00 91.06 96 SER A N 1
ATOM 770 C CA . SER A 1 96 ? -2.594 -8.885 7.810 1.00 91.06 96 SER A CA 1
ATOM 771 C C . SER A 1 96 ? -2.467 -8.472 6.340 1.00 91.06 96 SER A C 1
ATOM 773 O O . SER A 1 96 ? -2.921 -9.211 5.465 1.00 91.06 96 SER A O 1
ATOM 775 N N . ALA A 1 97 ? -1.789 -7.354 6.047 1.00 88.62 97 ALA A N 1
ATOM 776 C CA . ALA A 1 97 ? -1.549 -6.884 4.682 1.00 88.62 97 ALA A CA 1
ATOM 777 C C . ALA A 1 97 ? -0.614 -7.807 3.876 1.00 88.62 97 ALA A C 1
ATOM 779 O O . ALA A 1 97 ? -0.604 -7.743 2.648 1.00 88.62 97 ALA A O 1
ATOM 780 N N . PHE A 1 98 ? 0.142 -8.685 4.546 1.00 91.69 98 PHE A N 1
ATOM 781 C CA . PHE A 1 98 ? 0.965 -9.721 3.913 1.00 91.69 98 PHE A CA 1
ATOM 782 C C . PHE A 1 98 ? 0.214 -11.046 3.703 1.00 91.69 98 PHE A C 1
ATOM 784 O O . PHE A 1 98 ? 0.794 -12.022 3.230 1.00 91.69 98 PHE A O 1
ATOM 791 N N . THR A 1 99 ? -1.076 -11.089 4.037 1.00 92.50 99 THR A N 1
ATOM 792 C CA . THR A 1 99 ? -1.959 -12.247 3.851 1.00 92.50 99 THR A CA 1
ATOM 793 C C . THR A 1 99 ? -3.059 -11.935 2.832 1.00 92.50 99 THR A C 1
ATOM 795 O O . THR A 1 99 ? -3.146 -10.831 2.300 1.00 92.50 99 THR A O 1
ATOM 798 N N . THR A 1 100 ? -3.949 -12.893 2.571 1.00 91.44 100 THR A N 1
ATOM 799 C CA . THR A 1 100 ? -5.126 -12.696 1.710 1.00 91.44 100 THR A CA 1
ATOM 800 C C . THR A 1 100 ? -6.341 -12.123 2.447 1.00 91.44 100 THR A C 1
ATOM 802 O O . THR A 1 100 ? -7.411 -12.017 1.853 1.00 91.44 100 THR A O 1
ATOM 805 N N . LEU A 1 101 ? -6.216 -11.732 3.723 1.00 89.44 101 LEU A N 1
ATOM 806 C CA . LEU A 1 101 ? -7.354 -11.271 4.529 1.00 89.44 101 LEU A CA 1
ATOM 807 C C . LEU A 1 101 ? -8.073 -10.058 3.924 1.00 89.44 101 LEU A C 1
ATOM 809 O O . LEU A 1 101 ? -9.298 -10.016 3.972 1.00 89.44 101 LEU A O 1
ATOM 813 N N . CYS A 1 102 ? -7.347 -9.131 3.292 1.00 88.62 102 CYS A N 1
ATOM 814 C CA . CYS A 1 102 ? -7.931 -7.969 2.610 1.00 88.62 102 CYS A CA 1
ATOM 815 C C . CYS A 1 102 ? -8.768 -8.323 1.366 1.00 88.62 102 CYS A C 1
ATOM 817 O O . CYS A 1 102 ? -9.520 -7.482 0.886 1.00 88.62 102 CYS A O 1
ATOM 819 N N . LEU A 1 103 ? -8.643 -9.549 0.847 1.00 89.44 103 LEU A N 1
ATOM 820 C CA . LEU A 1 103 ? -9.443 -10.060 -0.270 1.00 89.44 103 LEU A CA 1
ATOM 821 C C . LEU A 1 103 ? -10.642 -10.893 0.201 1.00 89.44 103 LEU A C 1
ATOM 823 O O . LEU A 1 103 ? -11.569 -11.119 -0.570 1.00 89.44 103 LEU A O 1
ATOM 827 N N . ILE A 1 104 ? -10.599 -11.389 1.440 1.00 92.19 104 ILE A N 1
ATOM 828 C CA . ILE A 1 104 ? -11.621 -12.278 2.007 1.00 92.19 104 ILE A CA 1
ATOM 829 C C . ILE A 1 104 ? -12.628 -11.478 2.839 1.00 92.19 104 ILE A C 1
ATOM 831 O O . ILE A 1 104 ? -13.819 -11.781 2.818 1.00 92.19 104 ILE A O 1
ATOM 835 N N . TRP A 1 105 ? -12.157 -10.468 3.574 1.00 91.19 105 TRP A N 1
ATOM 836 C CA . TRP A 1 105 ? -12.950 -9.731 4.550 1.00 91.19 105 TRP A CA 1
ATOM 837 C C . TRP A 1 105 ? -12.922 -8.228 4.306 1.00 91.19 105 TRP A C 1
ATOM 839 O O . TRP A 1 105 ? -11.901 -7.653 3.933 1.00 91.19 105 TRP A O 1
ATOM 849 N N . GLU A 1 106 ? -14.042 -7.579 4.620 1.00 89.44 106 GLU A N 1
ATOM 850 C CA . GLU A 1 106 ? -14.129 -6.122 4.652 1.00 89.44 106 GLU A CA 1
ATOM 851 C C . GLU A 1 106 ? -13.198 -5.528 5.729 1.00 89.44 106 GLU A C 1
ATOM 853 O O . GLU A 1 106 ? -13.030 -6.114 6.809 1.00 89.44 106 GLU A O 1
ATOM 858 N N . PRO A 1 107 ? -12.645 -4.320 5.507 1.00 87.12 107 PRO A N 1
ATOM 859 C CA . PRO A 1 107 ? -11.660 -3.703 6.402 1.00 87.12 107 PRO A CA 1
ATOM 860 C C . PRO A 1 107 ? -12.186 -3.477 7.827 1.00 87.12 107 PRO A C 1
ATOM 862 O O . PRO A 1 107 ? -11.412 -3.457 8.781 1.00 87.12 107 PRO A O 1
ATOM 865 N N . GLN A 1 108 ? -13.504 -3.375 8.004 1.00 88.81 108 GLN A N 1
ATOM 866 C CA . GLN A 1 108 ? -14.164 -3.241 9.304 1.00 88.81 108 GLN A CA 1
ATOM 867 C C . GLN A 1 108 ? -14.194 -4.527 10.150 1.00 88.81 108 GLN A C 1
ATOM 869 O O . GLN A 1 108 ? -14.481 -4.463 11.352 1.00 88.81 108 GLN A O 1
ATOM 874 N N . VAL A 1 109 ? -13.938 -5.689 9.540 1.00 86.75 109 VAL A N 1
ATOM 875 C CA . VAL A 1 109 ? -13.945 -7.007 10.196 1.00 86.75 109 VAL A CA 1
ATOM 876 C C . VAL A 1 109 ? -12.551 -7.382 10.696 1.00 86.75 109 VAL A C 1
ATOM 878 O O . VAL A 1 109 ? -12.435 -7.952 11.779 1.00 86.75 109 VAL A O 1
ATOM 881 N N . ILE A 1 110 ? -11.497 -7.003 9.968 1.00 80.81 110 ILE A N 1
ATOM 882 C CA . ILE A 1 110 ? -10.103 -7.361 10.285 1.00 80.81 110 ILE A CA 1
ATOM 8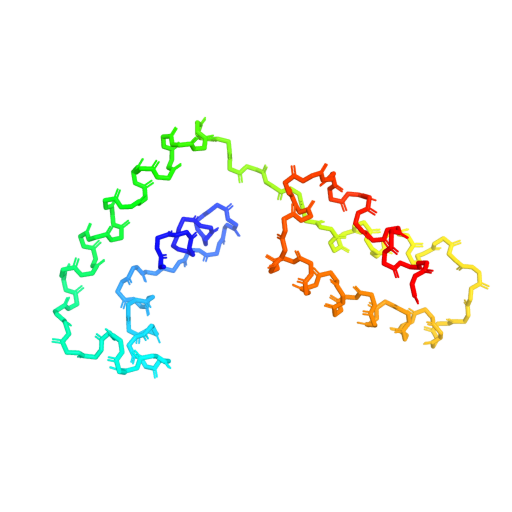83 C C . ILE A 1 110 ? -9.719 -6.972 11.731 1.00 80.81 110 ILE A C 1
ATOM 885 O O . ILE A 1 110 ? -9.252 -7.845 12.465 1.00 80.81 110 ILE A O 1
ATOM 889 N N . PRO A 1 111 ? -10.001 -5.746 12.225 1.00 78.69 111 PRO A N 1
ATOM 890 C CA . PRO A 1 111 ? -9.694 -5.381 13.609 1.00 78.69 111 PRO A CA 1
ATOM 891 C C . PRO A 1 111 ? -10.438 -6.215 14.662 1.00 78.69 111 PRO A C 1
ATOM 893 O O . PRO A 1 111 ? -9.923 -6.408 15.760 1.00 78.69 111 PRO A O 1
ATOM 896 N N . LYS A 1 112 ? -11.641 -6.725 14.352 1.00 75.75 112 LYS A N 1
ATOM 897 C CA . LYS A 1 112 ? -12.428 -7.534 15.299 1.00 75.75 112 LYS A CA 1
ATOM 898 C C . LYS A 1 112 ? -11.786 -8.893 15.533 1.00 75.75 112 LYS A C 1
ATOM 900 O O . LYS A 1 112 ? -11.704 -9.327 16.677 1.00 75.75 112 LYS A O 1
ATOM 905 N N . VAL A 1 113 ? -11.327 -9.533 14.458 1.00 65.19 113 VAL A N 1
ATOM 906 C CA . VAL A 1 113 ? -10.661 -10.843 14.518 1.00 65.19 113 VAL A CA 1
ATOM 907 C C . VAL A 1 113 ? -9.353 -10.729 15.297 1.00 65.19 113 VAL A C 1
ATOM 909 O O . VAL A 1 113 ? -9.075 -11.551 16.160 1.00 65.19 113 VAL A O 1
ATOM 912 N N . VAL A 1 114 ? -8.600 -9.655 15.054 1.00 62.34 114 VAL A N 1
ATOM 913 C CA . VAL A 1 114 ? -7.340 -9.369 15.748 1.00 62.34 114 VAL A CA 1
ATOM 914 C C . VAL A 1 114 ? -7.538 -9.105 17.245 1.00 62.34 114 VAL A C 1
ATOM 916 O O . VAL A 1 114 ? -6.721 -9.535 18.044 1.00 62.34 114 VAL A O 1
ATOM 919 N N . SER A 1 115 ? -8.624 -8.440 17.651 1.00 57.44 115 SER A N 1
ATOM 920 C CA . SER A 1 115 ? -8.887 -8.151 19.073 1.00 57.44 115 SER A CA 1
ATOM 921 C C . SER A 1 115 ? -9.271 -9.370 19.927 1.00 57.44 115 SER A C 1
ATOM 923 O O . SER A 1 115 ? -9.407 -9.237 21.141 1.00 57.44 115 SER A O 1
ATOM 925 N N . GLN A 1 116 ? -9.506 -10.529 19.303 1.00 51.59 116 GLN A N 1
ATOM 926 C CA . GLN A 1 116 ? -9.900 -11.775 19.972 1.00 51.59 116 GLN A CA 1
ATOM 927 C C . GLN A 1 116 ? -8.766 -12.810 20.054 1.00 51.59 116 GLN A C 1
ATOM 929 O O . GLN A 1 116 ? -8.965 -13.847 20.688 1.00 51.59 116 GLN A O 1
ATOM 934 N N . ALA A 1 117 ? -7.625 -12.549 19.407 1.00 46.97 117 ALA A N 1
ATOM 935 C CA . ALA A 1 117 ? -6.432 -13.398 19.419 1.00 46.97 117 ALA A CA 1
ATOM 936 C C . ALA A 1 117 ? -5.441 -12.939 20.497 1.00 46.97 117 ALA A C 1
ATOM 938 O O . ALA A 1 117 ? -4.820 -13.828 21.120 1.00 46.97 117 ALA A O 1
#

Organism: Teladorsagia circumcincta (NCBI:txid45464)

pLDDT: mean 89.1, std 7.95, range [46.97, 97.0]